Protein AF-A0A7J8ZI54-F1 (afdb_monomer_lite)

Radius of gyration: 23.87 Å; chains: 1; bounding box: 61×36×63 Å

InterPro domains:
  IPR006501 Pectinesterase inhibitor domain [PF04043] (42-116)
  IPR006501 Pectinesterase inhibitor domain [TIGR01614] (22-116)
  IPR035513 Invertase/pectin methylesterase inhibitor domain superfamily [G3DSA:1.20.140.40] (40-117)
  IPR035513 Invertase/pectin methylesterase inhibitor domain superfamily [SSF101148] (42-116)
  IPR051955 Pectinesterase Inhibitor [PTHR31080] (12-116)

Secondary structure (DSSP, 8-state):
------HHHHHHHHHHH------------HHHHHHHHHHHHHHHHHHHTTSS-HHHHHHHHGGGHHHHTT-HHHHHHHHHHHHHHHHHHHHHHHHHHHHHHTTSS-HHHHHHHHHH-

Foldseek 3Di:
DDDPPDPVVVVVVVVVPPPDDDDDPPPPPVVVVVVQLVQLLVLQLVVLVVDPCSVCSSVLCSVCSVQQRNPVVSSVVSVVVSVVVVLVVVLVVLVVVLVVCVPPPDVVVNVVSVVSD

Organism: NCBI:txid34288

pLDDT: mean 83.75, std 19.32, range [40.16, 98.62]

Structure (mmCIF, N/CA/C/O backbone):
data_AF-A0A7J8ZI54-F1
#
_entry.id   AF-A0A7J8ZI54-F1
#
loop_
_atom_site.group_PDB
_atom_site.id
_atom_site.type_symbol
_atom_site.label_atom_id
_atom_site.label_alt_id
_atom_site.label_comp_id
_atom_site.label_asym_id
_atom_site.label_entity_id
_atom_site.label_seq_id
_atom_site.pdbx_PDB_ins_code
_atom_site.Cartn_x
_atom_site.Cartn_y
_atom_site.Cartn_z
_atom_site.occupancy
_atom_site.B_iso_or_equiv
_atom_site.auth_seq_id
_atom_site.auth_comp_id
_atom_site.auth_asym_id
_atom_site.auth_atom_id
_atom_site.pdbx_PDB_model_num
ATOM 1 N N . MET A 1 1 ? 37.797 -21.406 22.636 1.00 40.16 1 MET A N 1
ATOM 2 C CA . MET A 1 1 ? 37.017 -21.323 23.888 1.00 40.16 1 MET A CA 1
ATOM 3 C C . MET A 1 1 ? 35.552 -21.172 23.494 1.00 40.16 1 MET A C 1
ATOM 5 O O . MET A 1 1 ? 35.182 -20.131 22.977 1.00 40.16 1 MET A O 1
ATOM 9 N N . LYS A 1 2 ? 34.770 -22.256 23.570 1.00 44.84 2 LYS A N 1
ATOM 10 C CA . LYS A 1 2 ? 33.333 -22.281 23.247 1.00 44.84 2 LYS A CA 1
ATOM 11 C C . LYS A 1 2 ? 32.566 -22.221 24.573 1.00 44.84 2 LYS A C 1
ATOM 13 O O . LYS A 1 2 ? 32.817 -23.096 25.400 1.00 44.84 2 LYS A O 1
ATOM 18 N N . PRO A 1 3 ? 31.690 -21.233 24.813 1.00 47.72 3 PRO A N 1
ATOM 19 C CA . PRO A 1 3 ? 30.864 -21.236 26.010 1.00 47.72 3 PRO A CA 1
ATOM 20 C C . PRO A 1 3 ? 29.799 -22.331 25.893 1.00 47.72 3 PRO A C 1
ATOM 22 O O . PRO A 1 3 ? 28.925 -22.296 25.027 1.00 47.72 3 PRO A O 1
ATOM 25 N N . LEU A 1 4 ? 29.917 -23.325 26.770 1.00 50.22 4 LEU A N 1
ATOM 26 C CA . LEU A 1 4 ? 28.964 -24.408 26.967 1.00 50.22 4 LEU A CA 1
ATOM 27 C C . LEU A 1 4 ? 27.775 -23.844 27.766 1.00 50.22 4 LEU A C 1
ATOM 29 O O . LEU A 1 4 ? 27.749 -23.912 28.992 1.00 50.22 4 LEU A O 1
ATOM 33 N N . PHE A 1 5 ? 26.820 -23.205 27.086 1.00 51.97 5 PHE A N 1
ATOM 34 C CA . PHE A 1 5 ? 25.583 -22.767 27.733 1.00 51.97 5 PHE A CA 1
ATOM 35 C C . PHE A 1 5 ? 24.721 -23.993 28.040 1.00 51.97 5 PHE A C 1
ATOM 37 O O . PHE A 1 5 ? 24.244 -24.695 27.151 1.00 51.97 5 PHE A O 1
ATOM 44 N N . SER A 1 6 ? 24.605 -24.264 29.338 1.00 57.59 6 SER A N 1
ATOM 45 C CA . SER A 1 6 ? 23.938 -25.417 29.925 1.00 57.59 6 SER A CA 1
ATOM 46 C C . SER A 1 6 ? 22.453 -25.427 29.542 1.00 57.59 6 SER A C 1
ATOM 48 O O . SER A 1 6 ? 21.643 -24.677 30.088 1.00 57.59 6 SER A O 1
ATOM 50 N N . VAL A 1 7 ? 22.110 -26.315 28.606 1.00 57.81 7 VAL A N 1
ATOM 51 C CA . VAL A 1 7 ? 20.756 -26.667 28.144 1.00 57.81 7 VAL A CA 1
ATOM 52 C C . VAL A 1 7 ? 19.685 -26.732 29.257 1.00 57.81 7 VAL A C 1
ATOM 54 O O . VAL A 1 7 ? 18.576 -26.263 28.995 1.00 57.81 7 VAL A O 1
ATOM 57 N N . PRO A 1 8 ? 19.954 -27.195 30.502 1.00 56.19 8 PRO A N 1
ATOM 58 C CA . PRO A 1 8 ? 18.936 -27.206 31.560 1.00 56.19 8 PRO A CA 1
ATOM 59 C C . PRO A 1 8 ? 18.440 -25.819 32.008 1.00 56.19 8 PRO A C 1
ATOM 61 O O . PRO A 1 8 ? 17.350 -25.723 32.572 1.00 56.19 8 PRO A O 1
ATOM 64 N N . PHE A 1 9 ? 19.188 -24.736 31.759 1.00 58.41 9 PHE A N 1
ATOM 65 C CA . PHE A 1 9 ? 18.766 -23.378 32.138 1.00 58.41 9 PHE A CA 1
ATOM 66 C C . PHE A 1 9 ? 17.695 -22.819 31.183 1.00 58.41 9 PHE A C 1
ATOM 68 O O . PHE A 1 9 ? 16.759 -22.142 31.606 1.00 58.41 9 PHE A O 1
ATOM 75 N N . LEU A 1 10 ? 17.784 -23.169 29.895 1.00 55.75 10 LEU A N 1
ATOM 76 C CA . LEU A 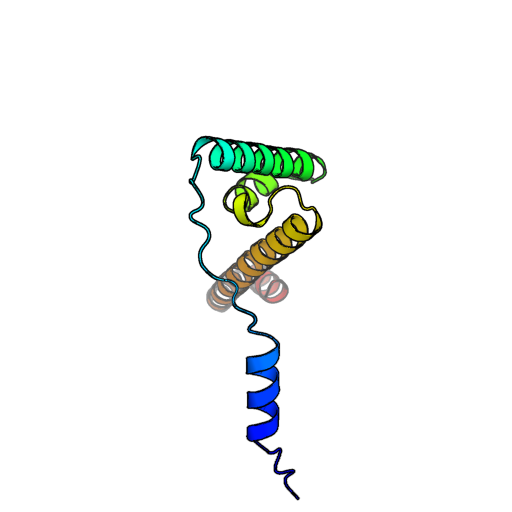1 10 ? 16.808 -22.793 28.864 1.00 55.75 10 LEU A CA 1
ATOM 77 C C . LEU A 1 10 ? 15.486 -23.561 29.005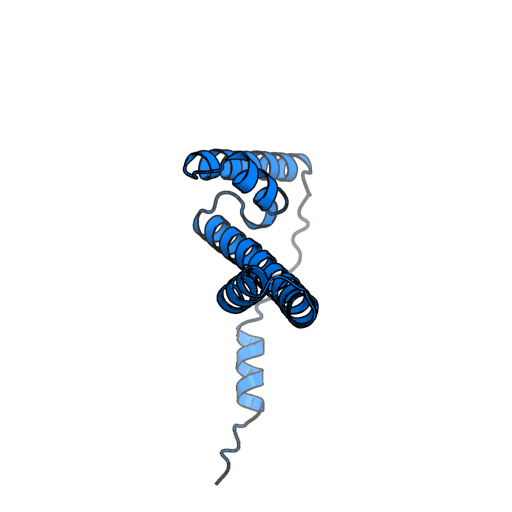 1.00 55.75 10 LEU A C 1
ATOM 79 O O . LEU A 1 10 ? 14.422 -23.000 28.750 1.00 55.75 10 LEU A O 1
ATOM 83 N N . THR A 1 11 ? 15.530 -24.814 29.468 1.00 57.22 11 THR A N 1
ATOM 84 C CA . THR A 1 11 ? 14.318 -25.614 29.711 1.00 57.22 11 THR A CA 1
ATOM 85 C C . THR A 1 11 ? 13.528 -25.136 30.931 1.00 57.22 11 THR A C 1
ATOM 87 O O . THR A 1 11 ? 12.302 -25.219 30.931 1.00 57.22 11 THR A O 1
ATOM 90 N N . PHE A 1 12 ? 14.200 -24.586 31.950 1.00 58.25 12 PHE A N 1
ATOM 91 C CA . PHE A 1 12 ? 13.545 -24.089 33.167 1.00 58.25 12 PHE A CA 1
ATOM 92 C C . PHE A 1 12 ? 12.701 -22.826 32.909 1.00 58.25 12 PHE A C 1
ATOM 94 O O . PHE A 1 12 ? 11.608 -22.688 33.455 1.00 58.25 12 PHE A O 1
ATOM 101 N N . LEU A 1 13 ? 13.162 -21.934 32.022 1.00 55.44 13 LEU A N 1
ATOM 102 C CA . LEU A 1 13 ? 12.422 -20.723 31.635 1.00 55.44 13 LEU A CA 1
ATOM 103 C C . LEU A 1 13 ? 11.185 -21.028 30.776 1.00 55.44 13 LEU A C 1
ATOM 105 O O . LEU A 1 13 ? 10.182 -20.325 30.881 1.00 55.44 13 LEU A O 1
ATOM 109 N N . PHE A 1 14 ? 11.222 -22.096 29.975 1.00 57.22 14 PHE A N 1
ATOM 110 C CA . PHE A 1 14 ? 10.083 -22.517 29.153 1.00 57.22 14 PHE A CA 1
ATOM 111 C C . PHE A 1 14 ? 8.903 -23.030 29.993 1.00 57.22 14 PHE A C 1
ATOM 113 O O . PHE A 1 14 ? 7.756 -22.726 29.675 1.00 57.22 14 PHE A O 1
ATOM 120 N N . PHE A 1 15 ? 9.170 -23.749 31.089 1.00 55.12 15 PHE A N 1
ATOM 121 C CA . PHE A 1 15 ? 8.126 -24.236 32.002 1.00 55.12 15 PHE A CA 1
ATOM 122 C C . PHE A 1 15 ? 7.506 -23.123 32.860 1.00 55.12 15 PHE A C 1
ATOM 124 O O . PHE A 1 15 ? 6.325 -23.200 33.184 1.00 55.12 15 PHE A O 1
ATOM 131 N N . TYR A 1 16 ? 8.267 -22.075 33.198 1.00 54.44 16 TYR A N 1
ATOM 132 C CA . TYR A 1 16 ? 7.770 -20.971 34.030 1.00 54.44 16 TYR A CA 1
ATOM 133 C C . TYR A 1 16 ? 6.828 -20.016 33.270 1.00 54.44 16 TYR A C 1
ATOM 135 O O . TYR A 1 16 ? 5.938 -19.423 33.874 1.00 54.44 16 TYR A O 1
ATOM 143 N N . PHE A 1 17 ? 6.989 -19.885 31.946 1.00 53.06 17 PHE A N 1
ATOM 144 C CA . PHE A 1 17 ? 6.119 -19.058 31.094 1.00 53.06 17 PHE A CA 1
ATOM 145 C C . PHE A 1 17 ? 4.907 -19.801 30.509 1.00 53.06 17 PHE A C 1
ATOM 147 O O . PHE A 1 17 ? 3.987 -19.152 30.016 1.00 53.06 17 PHE A O 1
ATOM 154 N N . TYR A 1 18 ? 4.871 -21.137 30.573 1.00 52.62 18 TYR A N 1
ATOM 155 C CA . TYR A 1 18 ? 3.720 -21.949 30.161 1.00 52.62 18 TYR A CA 1
ATOM 156 C C . TYR A 1 18 ? 2.800 -22.246 31.354 1.00 52.62 18 TYR A C 1
ATOM 158 O O . TYR A 1 18 ? 2.515 -23.392 31.699 1.00 52.62 18 TYR A O 1
ATOM 166 N N . SER A 1 19 ? 2.298 -21.195 32.000 1.00 47.19 19 SER A N 1
ATOM 167 C CA . SER A 1 19 ? 1.093 -21.313 32.815 1.00 47.19 19 SER A CA 1
ATOM 168 C C . SER A 1 19 ? -0.087 -21.577 31.877 1.00 47.19 19 SER A C 1
ATOM 170 O O . SER A 1 19 ? -0.611 -20.674 31.231 1.00 47.19 19 SER A O 1
ATOM 172 N N . VAL A 1 20 ? -0.488 -22.844 31.771 1.00 63.31 20 VAL A N 1
ATOM 173 C CA . VAL A 1 20 ? -1.741 -23.250 31.125 1.00 63.31 20 VAL A CA 1
ATOM 174 C C . VAL A 1 20 ? -2.836 -23.252 32.191 1.00 63.31 20 VAL A C 1
ATOM 176 O O . VAL A 1 20 ? -2.834 -24.148 33.036 1.00 63.31 20 VAL A O 1
ATOM 179 N N . PRO A 1 21 ? -3.796 -22.309 32.184 1.00 54.09 21 PRO A N 1
ATOM 180 C CA . PRO A 1 21 ? -5.061 -22.536 32.844 1.00 54.09 21 PRO A CA 1
ATOM 181 C C . PRO A 1 21 ? -5.998 -23.306 31.907 1.00 54.09 21 PRO A C 1
ATOM 183 O O . PRO A 1 21 ? -6.068 -23.094 30.697 1.00 54.09 21 PRO A O 1
ATOM 186 N N . THR A 1 22 ? -6.677 -24.254 32.530 1.00 54.62 22 THR A N 1
ATOM 187 C CA . THR A 1 22 ? -7.584 -25.266 32.001 1.00 54.62 22 THR A CA 1
ATOM 188 C C . THR A 1 22 ? -8.811 -24.713 31.273 1.00 54.62 22 THR A C 1
ATOM 190 O O . THR A 1 22 ? -9.256 -23.595 31.524 1.00 54.62 22 THR A O 1
ATOM 193 N N . LEU A 1 23 ? -9.378 -25.573 30.416 1.00 56.41 23 LEU A N 1
ATOM 194 C CA . LEU A 1 23 ? -10.594 -25.402 29.621 1.00 56.41 23 LEU A CA 1
ATOM 195 C C . LEU A 1 23 ? -11.694 -24.589 30.323 1.00 56.41 23 LEU A C 1
ATOM 197 O O . LEU A 1 23 ? -12.289 -25.039 31.299 1.00 56.41 23 LEU A O 1
ATOM 201 N N . SER A 1 24 ? -12.039 -23.443 29.736 1.00 50.84 24 SER A N 1
ATOM 202 C CA . SER A 1 24 ? -13.391 -22.898 29.825 1.00 50.84 24 SER A CA 1
ATOM 203 C C . SER A 1 24 ? -14.165 -23.368 28.603 1.00 50.84 24 SER A C 1
ATOM 205 O O . SER A 1 24 ? -13.737 -23.146 27.470 1.00 50.84 24 SER A O 1
ATOM 207 N N . SER A 1 25 ? -15.306 -24.010 28.826 1.00 49.03 25 SER A N 1
ATOM 208 C CA . SER A 1 25 ? -16.317 -24.209 27.793 1.00 49.03 25 SER A CA 1
ATOM 209 C C . SER A 1 25 ? -16.847 -22.832 27.390 1.00 49.03 25 SER A C 1
ATOM 211 O O . SER A 1 25 ? -17.780 -22.318 28.004 1.00 49.03 25 SER A O 1
ATOM 213 N N . TYR A 1 26 ? -16.218 -22.191 26.403 1.00 53.25 26 TYR A N 1
ATOM 214 C CA . TYR A 1 26 ? -16.790 -21.009 25.774 1.00 53.25 26 TYR A CA 1
ATOM 215 C C . TYR A 1 26 ? -18.019 -21.490 25.011 1.00 53.25 26 TYR A C 1
ATOM 217 O O . TYR A 1 26 ? -17.910 -22.200 24.009 1.00 53.25 26 TYR A O 1
ATOM 225 N N . VAL A 1 27 ? -19.200 -21.148 25.521 1.00 51.06 27 VAL A N 1
ATOM 226 C CA . VAL A 1 27 ? -20.392 -21.105 24.684 1.00 51.06 27 VAL A CA 1
ATOM 227 C C . VAL A 1 27 ? -20.045 -20.103 23.589 1.00 51.06 27 VAL A C 1
ATOM 229 O O . VAL A 1 27 ? -20.022 -18.899 23.838 1.00 51.06 27 VAL A O 1
ATOM 232 N N . TYR A 1 28 ? -19.675 -20.605 22.406 1.00 53.62 28 TYR A N 1
ATOM 233 C CA . TYR A 1 28 ? -19.577 -19.791 21.206 1.00 53.62 28 TYR A CA 1
ATOM 234 C C . TYR A 1 28 ? -20.986 -19.321 20.900 1.00 53.62 28 TYR A C 1
ATOM 236 O O . TYR A 1 28 ? -21.736 -19.968 20.173 1.00 53.62 28 TYR A O 1
ATOM 244 N N . ASP A 1 29 ? -21.348 -18.189 21.490 1.00 48.53 29 ASP A N 1
ATOM 245 C CA . ASP A 1 29 ? -22.409 -17.388 20.936 1.00 48.53 29 ASP A CA 1
ATOM 246 C C . ASP A 1 29 ? -21.896 -16.901 19.577 1.00 48.53 29 ASP A C 1
ATOM 248 O O . ASP A 1 29 ? -21.104 -15.959 19.459 1.00 48.53 29 ASP A O 1
ATOM 252 N N . ALA A 1 30 ? -22.284 -17.627 18.528 1.00 57.88 30 ALA A N 1
ATOM 253 C CA . ALA A 1 30 ? -21.990 -17.268 17.148 1.00 57.88 30 ALA A CA 1
ATOM 254 C C . ALA A 1 30 ? -22.442 -15.824 16.853 1.00 57.88 30 ALA A C 1
ATOM 256 O O . ALA A 1 30 ? -21.855 -15.152 16.001 1.00 57.88 30 ALA A O 1
ATOM 257 N N . SER A 1 31 ? -23.419 -15.316 17.615 1.00 59.47 31 SER A N 1
ATOM 258 C CA . SER A 1 31 ? -23.893 -13.940 17.545 1.00 59.47 31 SER A CA 1
ATOM 259 C C . SER A 1 31 ? -22.828 -12.934 18.008 1.00 59.47 31 SER A C 1
ATOM 261 O O . SER A 1 31 ? -22.484 -12.032 17.246 1.00 59.47 31 SER A O 1
ATOM 263 N N . ALA A 1 32 ? -22.204 -13.126 19.178 1.00 62.75 32 ALA A N 1
ATOM 264 C CA . ALA A 1 32 ? -21.139 -12.251 19.685 1.00 62.75 32 ALA A CA 1
ATOM 265 C C . ALA A 1 32 ? -19.906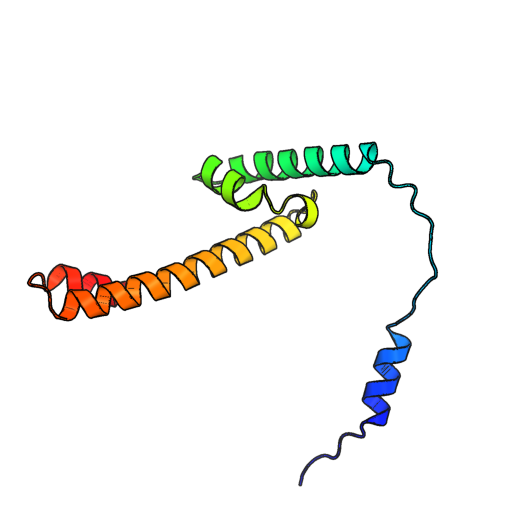 -12.173 18.761 1.00 62.75 32 ALA A C 1
ATOM 267 O O . ALA A 1 32 ? -19.333 -11.093 18.576 1.00 62.75 32 ALA A O 1
ATOM 268 N N . THR A 1 33 ? -19.524 -13.296 18.141 1.00 64.94 33 THR A N 1
ATOM 269 C CA . THR A 1 33 ? -18.398 -13.355 17.184 1.00 64.94 33 THR A CA 1
ATOM 270 C C . THR A 1 33 ? -18.730 -12.605 15.891 1.00 64.94 33 THR A C 1
ATOM 272 O O . THR A 1 33 ? -17.911 -11.857 15.361 1.00 64.94 33 THR A O 1
ATOM 275 N N . THR A 1 34 ? -19.963 -12.744 15.402 1.00 67.94 34 THR A N 1
ATOM 276 C CA . THR A 1 34 ? -20.437 -12.035 14.205 1.00 67.94 34 THR A CA 1
ATOM 277 C C . THR A 1 34 ? -20.472 -10.525 14.442 1.00 67.94 34 THR A C 1
ATOM 279 O O . THR A 1 34 ? -19.981 -9.762 13.613 1.00 67.94 34 THR A O 1
ATOM 282 N N . THR A 1 35 ? -20.954 -10.077 15.606 1.00 73.94 35 THR A N 1
ATOM 283 C CA . THR A 1 35 ? -20.963 -8.655 15.978 1.00 73.94 35 THR A CA 1
ATOM 284 C C . THR A 1 35 ? -19.551 -8.072 16.078 1.00 73.94 35 THR A C 1
ATOM 286 O O . THR A 1 35 ? -19.306 -6.979 15.573 1.00 73.94 35 THR A O 1
ATOM 289 N N . THR A 1 36 ? -18.591 -8.793 16.666 1.00 75.00 36 THR A N 1
ATOM 290 C CA . THR A 1 36 ? -17.194 -8.321 16.741 1.00 75.00 36 THR A CA 1
ATOM 291 C C . THR A 1 36 ? -16.531 -8.243 15.369 1.00 75.00 36 THR A C 1
ATOM 293 O O . THR A 1 36 ? -15.800 -7.285 15.109 1.00 75.00 36 THR A O 1
ATOM 296 N N . VAL A 1 37 ? -16.803 -9.188 14.465 1.00 75.38 37 VAL A N 1
ATOM 297 C CA . VAL A 1 37 ? -16.290 -9.139 13.086 1.00 75.38 37 VAL A CA 1
ATOM 298 C C . VAL A 1 37 ? -16.875 -7.951 12.319 1.00 75.38 37 VAL A C 1
ATOM 300 O O . VAL A 1 37 ? -16.100 -7.211 11.717 1.00 75.38 37 VAL A O 1
ATOM 303 N N . ILE A 1 38 ? -18.192 -7.711 12.401 1.00 77.75 38 ILE A N 1
ATOM 304 C CA . ILE A 1 38 ? -18.851 -6.543 11.782 1.00 77.75 38 ILE A CA 1
ATOM 305 C C . ILE A 1 38 ? -18.205 -5.242 12.285 1.00 77.75 38 ILE A C 1
ATOM 307 O O . ILE A 1 38 ? -17.714 -4.432 11.496 1.00 77.75 38 ILE A O 1
ATOM 311 N N . ASN A 1 39 ? -18.072 -5.113 13.605 1.00 88.69 39 ASN A N 1
ATOM 312 C CA . ASN A 1 39 ? -17.450 -3.959 14.253 1.00 88.69 39 ASN A CA 1
ATOM 313 C C . ASN A 1 39 ? -15.979 -3.749 13.844 1.00 88.69 39 ASN A C 1
ATOM 315 O O . ASN A 1 39 ? -15.494 -2.616 13.807 1.00 88.69 39 ASN A O 1
ATOM 319 N N . SER A 1 40 ? -15.259 -4.830 13.534 1.00 91.94 40 SER A N 1
ATOM 320 C CA . SER A 1 40 ? -13.864 -4.778 13.080 1.00 91.94 40 SER A CA 1
ATOM 321 C C . SER A 1 40 ? -13.766 -4.379 11.608 1.00 91.94 40 SER A C 1
ATOM 323 O O . SER A 1 40 ? -12.901 -3.589 11.233 1.00 91.94 40 SER A O 1
ATOM 325 N N . THR A 1 41 ? -14.674 -4.868 10.758 1.00 96.25 41 THR A N 1
ATOM 326 C CA . THR A 1 41 ? -14.735 -4.438 9.355 1.00 96.25 41 THR A CA 1
ATOM 327 C C . THR A 1 41 ? -15.108 -2.963 9.220 1.00 96.25 41 THR A C 1
ATOM 329 O O . THR A 1 41 ? -14.537 -2.275 8.372 1.00 96.25 41 THR A O 1
ATOM 332 N N . ASP A 1 42 ? -15.981 -2.447 10.087 1.00 96.75 42 ASP A N 1
ATOM 333 C CA . ASP A 1 42 ? -16.341 -1.025 10.116 1.00 96.75 42 ASP A CA 1
ATOM 334 C C . ASP A 1 42 ? -15.198 -0.152 10.646 1.00 96.75 42 ASP A C 1
ATOM 336 O O . ASP A 1 42 ? -14.933 0.927 10.107 1.00 96.75 42 ASP A O 1
ATOM 340 N N . PHE A 1 43 ? -14.454 -0.643 11.643 1.00 97.81 43 PHE A N 1
ATOM 341 C CA . PHE A 1 43 ? -13.228 0.000 12.116 1.00 97.81 43 PHE A CA 1
ATOM 342 C C . PHE A 1 43 ? -12.176 0.123 11.003 1.00 97.81 43 PHE A C 1
ATOM 344 O O . PHE A 1 43 ? -11.606 1.201 10.810 1.00 97.81 43 PHE A O 1
ATOM 351 N N . ILE A 1 44 ? -11.954 -0.943 10.224 1.00 98.38 44 ILE A N 1
ATOM 352 C CA . ILE A 1 44 ? -11.043 -0.915 9.068 1.00 98.38 44 ILE A CA 1
ATOM 353 C C . ILE A 1 44 ? -11.538 0.088 8.027 1.00 98.38 44 ILE A C 1
ATOM 355 O O . ILE A 1 44 ? -10.759 0.925 7.577 1.00 98.38 44 ILE A O 1
ATOM 359 N N . ARG A 1 45 ? -12.828 0.045 7.668 1.00 98.31 45 ARG A N 1
ATOM 360 C CA . ARG A 1 45 ? -13.426 0.967 6.690 1.00 98.31 45 ARG A CA 1
ATOM 361 C C . ARG A 1 45 ? -13.221 2.424 7.097 1.00 98.31 45 ARG A C 1
ATOM 363 O O . ARG A 1 45 ? -12.746 3.221 6.295 1.00 98.31 45 ARG A O 1
ATOM 370 N N . THR A 1 46 ? -13.521 2.743 8.353 1.00 98.25 46 THR A N 1
ATOM 371 C CA . THR A 1 46 ? -13.375 4.097 8.898 1.00 98.25 46 THR A CA 1
ATOM 372 C C . THR A 1 46 ? -11.915 4.543 8.893 1.00 98.25 46 THR A C 1
ATOM 374 O O . THR A 1 46 ? -11.612 5.652 8.463 1.00 98.25 46 THR A O 1
ATOM 377 N N . SER A 1 47 ? -10.994 3.662 9.295 1.00 98.00 47 SER A N 1
ATOM 378 C CA . SER A 1 47 ? -9.554 3.948 9.277 1.00 98.00 47 SER A CA 1
ATOM 379 C C . SER A 1 47 ? -9.032 4.195 7.857 1.00 98.00 47 SER A C 1
ATOM 381 O O . SER A 1 47 ? -8.209 5.083 7.638 1.00 98.00 47 SER A O 1
ATOM 383 N N . CYS A 1 48 ? -9.537 3.451 6.871 1.00 98.38 48 CYS A N 1
ATOM 384 C CA . CYS A 1 48 ? -9.131 3.578 5.475 1.00 98.38 48 CYS A CA 1
ATOM 385 C C . CYS A 1 48 ? -9.568 4.895 4.814 1.00 98.38 48 CYS A C 1
ATOM 387 O O . CYS A 1 48 ? -8.913 5.317 3.860 1.00 98.38 48 CYS A O 1
ATOM 389 N N . TYR A 1 49 ? -10.595 5.590 5.319 1.00 98.31 49 TYR A N 1
ATOM 390 C CA . TYR A 1 49 ? -10.978 6.913 4.800 1.00 98.31 49 TYR A CA 1
ATOM 391 C C . TYR A 1 49 ? -9.908 7.990 5.008 1.00 98.31 49 TYR A C 1
ATOM 393 O O . TYR A 1 49 ? -9.909 8.988 4.295 1.00 98.31 49 TYR A O 1
ATOM 401 N N . ALA A 1 50 ? -8.973 7.786 5.939 1.00 97.62 50 ALA A N 1
ATOM 402 C CA . ALA A 1 50 ? -7.830 8.678 6.121 1.00 97.62 50 ALA A CA 1
ATOM 403 C C . ALA A 1 50 ? -6.717 8.465 5.073 1.00 97.62 50 ALA A C 1
ATOM 405 O O . ALA A 1 50 ? -5.723 9.190 5.076 1.00 97.62 50 ALA A O 1
ATOM 406 N N . THR A 1 51 ? -6.842 7.460 4.200 1.00 97.62 51 THR A N 1
ATOM 407 C CA . THR A 1 51 ? -5.839 7.137 3.174 1.00 97.62 51 THR A CA 1
ATOM 408 C C . THR A 1 51 ? -6.211 7.723 1.812 1.00 97.62 51 THR A C 1
ATOM 410 O O . THR A 1 51 ? -7.378 7.981 1.532 1.00 97.62 51 THR A O 1
ATOM 413 N N . LEU A 1 52 ? -5.218 7.881 0.929 1.00 98.25 52 LEU A N 1
ATOM 414 C CA . LEU A 1 52 ? -5.426 8.355 -0.450 1.00 98.25 52 LEU A CA 1
ATOM 415 C C . LEU A 1 52 ? -6.271 7.397 -1.305 1.00 98.25 52 LEU A C 1
ATOM 417 O O . LEU A 1 52 ? -6.913 7.836 -2.255 1.00 98.25 52 LEU A O 1
ATOM 421 N N . TYR A 1 53 ? -6.274 6.101 -0.974 1.00 97.88 53 TYR A N 1
ATOM 422 C CA . TYR A 1 53 ? -6.988 5.063 -1.723 1.00 97.88 53 TYR A CA 1
ATOM 423 C C . TYR A 1 53 ? -7.856 4.204 -0.786 1.00 97.88 53 TYR A C 1
ATOM 425 O O . TYR A 1 53 ? -7.498 3.054 -0.503 1.00 97.88 53 TYR A O 1
ATOM 433 N N . PRO A 1 54 ? -9.000 4.732 -0.304 1.00 98.25 54 PRO A N 1
ATOM 434 C CA . PRO A 1 54 ? -9.824 4.060 0.703 1.00 98.25 54 PRO A CA 1
ATOM 435 C C . PRO A 1 54 ? -10.295 2.663 0.288 1.00 98.25 54 PRO A C 1
ATOM 437 O O . PRO A 1 54 ? -10.225 1.731 1.090 1.00 98.25 54 PRO A O 1
ATOM 440 N N . ASP A 1 55 ? -10.700 2.485 -0.972 1.00 98.25 55 ASP A N 1
ATOM 441 C CA . ASP A 1 55 ? -11.192 1.195 -1.473 1.00 98.25 55 ASP A CA 1
ATOM 442 C C . ASP A 1 55 ? -10.084 0.138 -1.538 1.00 98.25 55 ASP A C 1
ATOM 444 O O . ASP A 1 55 ? -10.286 -1.012 -1.138 1.00 98.25 55 ASP A O 1
ATOM 448 N N . ILE A 1 56 ? -8.881 0.526 -1.979 1.00 98.25 56 ILE A N 1
ATOM 449 C CA . ILE A 1 56 ? -7.714 -0.367 -2.013 1.00 98.25 56 ILE A CA 1
ATOM 450 C C . ILE A 1 56 ? -7.309 -0.743 -0.586 1.00 98.25 56 ILE A C 1
ATOM 452 O O . ILE A 1 56 ? -7.054 -1.915 -0.310 1.00 98.25 56 ILE A O 1
ATOM 456 N N . CYS A 1 57 ? -7.295 0.225 0.334 1.00 98.44 57 CYS A N 1
ATOM 457 C CA . CYS A 1 57 ? -7.016 -0.021 1.745 1.00 98.44 57 CYS A CA 1
ATOM 458 C C . CYS A 1 57 ? -8.008 -1.029 2.343 1.00 98.44 57 CYS A C 1
ATOM 460 O O . CYS A 1 57 ? -7.590 -2.038 2.915 1.00 98.44 57 CYS A O 1
ATOM 462 N N . TYR A 1 58 ? -9.314 -0.808 2.156 1.00 98.44 58 TYR A N 1
ATOM 463 C CA . TYR A 1 58 ? -10.344 -1.675 2.723 1.00 98.44 58 TYR A CA 1
ATOM 464 C C . TYR A 1 58 ? -10.282 -3.084 2.134 1.00 98.44 58 TYR A C 1
ATOM 466 O O . TYR A 1 58 ? -10.197 -4.057 2.879 1.00 98.44 58 TYR A O 1
ATOM 474 N N . THR A 1 59 ? -10.259 -3.211 0.807 1.00 98.44 59 THR A N 1
ATOM 475 C CA . THR A 1 59 ? -10.222 -4.523 0.136 1.00 98.44 59 THR A CA 1
ATOM 476 C C . THR A 1 59 ? -8.949 -5.310 0.450 1.00 98.44 59 THR A C 1
ATOM 478 O O . THR A 1 59 ? -8.999 -6.535 0.546 1.00 98.44 59 THR A O 1
ATOM 481 N N . SER A 1 60 ? -7.826 -4.629 0.696 1.00 98.31 60 SER A N 1
ATOM 482 C CA . SER A 1 60 ? -6.573 -5.270 1.114 1.00 98.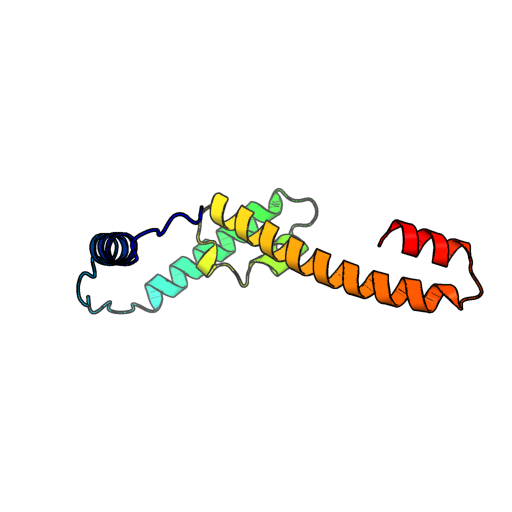31 60 SER A CA 1
ATOM 483 C C . SER A 1 60 ? -6.600 -5.769 2.561 1.00 98.31 60 SER A C 1
ATOM 485 O O . SER A 1 60 ? -5.880 -6.709 2.888 1.00 98.31 60 SER A O 1
ATOM 487 N N . LEU A 1 61 ? -7.401 -5.145 3.434 1.00 98.31 61 LEU A N 1
ATOM 488 C CA . LEU A 1 61 ? -7.382 -5.391 4.879 1.00 98.31 61 LEU A CA 1
ATOM 489 C C . LEU A 1 61 ? -8.617 -6.120 5.421 1.00 98.31 61 LEU A C 1
ATOM 491 O O . LEU A 1 61 ? -8.526 -6.699 6.501 1.00 98.31 61 LEU A O 1
ATOM 495 N N . TYR A 1 62 ? -9.750 -6.143 4.709 1.00 96.50 62 TYR A N 1
ATOM 496 C CA . TYR A 1 62 ? -11.014 -6.668 5.250 1.00 96.50 62 TYR A CA 1
ATOM 497 C C . TYR A 1 62 ? -10.901 -8.136 5.699 1.00 96.50 62 TYR A C 1
ATOM 499 O O . TYR A 1 62 ? -11.439 -8.508 6.740 1.00 96.50 62 TYR A O 1
ATOM 507 N N . GLY A 1 63 ? -10.141 -8.956 4.962 1.00 96.19 63 GLY A N 1
ATOM 508 C CA . GLY A 1 63 ? -9.903 -10.365 5.296 1.00 96.19 63 GLY A CA 1
ATOM 509 C C . GLY A 1 63 ? -9.108 -10.568 6.592 1.00 96.19 63 GLY A C 1
ATOM 510 O O . GLY A 1 63 ? -9.102 -11.661 7.151 1.00 96.19 63 GLY A O 1
ATOM 511 N N . TYR A 1 64 ? -8.478 -9.510 7.105 1.00 96.62 64 TYR A N 1
ATOM 512 C CA . TYR A 1 64 ? -7.717 -9.502 8.352 1.00 96.62 64 TYR A CA 1
ATOM 513 C C . TYR A 1 64 ? -8.526 -8.950 9.537 1.00 96.62 64 TYR A C 1
ATOM 515 O O . TYR A 1 64 ? -7.965 -8.787 10.620 1.00 96.62 64 TYR A O 1
ATOM 523 N N . ALA A 1 65 ? -9.833 -8.696 9.378 1.00 95.75 65 ALA A N 1
ATOM 524 C CA . ALA A 1 65 ? -10.690 -8.097 10.408 1.00 95.75 65 ALA A CA 1
ATOM 525 C C . ALA A 1 65 ? -10.595 -8.790 11.773 1.00 95.75 65 ALA A C 1
ATOM 527 O O . ALA A 1 65 ? -10.452 -8.116 12.788 1.00 95.75 65 ALA A O 1
ATOM 528 N N . ASN A 1 66 ? -10.573 -10.124 11.809 1.00 94.56 66 ASN A N 1
ATOM 529 C CA . ASN A 1 66 ? -10.449 -10.867 13.066 1.00 94.56 66 ASN A CA 1
ATOM 530 C C . ASN A 1 66 ? -9.086 -10.655 13.766 1.00 94.56 66 ASN A C 1
ATOM 532 O O . ASN A 1 66 ? -9.002 -10.626 14.992 1.00 94.56 66 ASN A O 1
ATOM 536 N N . ALA A 1 67 ? -8.007 -10.483 12.996 1.00 95.50 67 ALA A N 1
ATOM 537 C CA . ALA A 1 67 ? -6.670 -10.230 13.537 1.00 95.50 67 ALA A CA 1
ATOM 538 C C . ALA A 1 67 ? -6.480 -8.765 13.962 1.00 95.50 67 ALA A C 1
ATOM 540 O O . ALA A 1 67 ? -5.766 -8.493 14.930 1.00 95.50 67 ALA A O 1
ATOM 541 N N . ILE A 1 68 ? -7.107 -7.834 13.237 1.00 96.31 68 ILE A N 1
ATOM 542 C CA . ILE A 1 68 ? -7.032 -6.387 13.470 1.00 96.31 68 ILE A CA 1
ATOM 543 C C . ILE A 1 68 ? -7.917 -5.967 14.648 1.00 96.31 68 ILE A C 1
ATOM 545 O O . ILE A 1 68 ? -7.484 -5.178 15.487 1.00 96.31 68 ILE A O 1
ATOM 549 N N . GLN A 1 69 ? -9.124 -6.526 14.738 1.00 94.44 69 GLN A N 1
ATOM 550 C CA . GLN A 1 69 ? -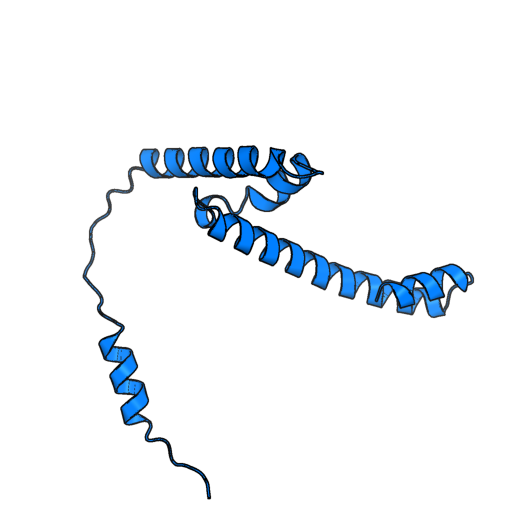10.160 -6.110 15.681 1.00 94.44 69 GLN A CA 1
ATOM 551 C C . GLN A 1 69 ? -10.410 -4.594 15.580 1.00 94.44 69 GLN A C 1
ATOM 553 O O . GLN A 1 69 ? -10.532 -4.065 14.478 1.00 94.44 69 GLN A O 1
ATOM 558 N N . GLN A 1 70 ? -10.449 -3.885 16.708 1.00 95.19 70 GLN A N 1
ATOM 559 C CA . GLN A 1 70 ? -10.565 -2.423 16.772 1.00 95.19 70 GLN A CA 1
ATOM 560 C C . GLN A 1 70 ? -9.278 -1.768 17.302 1.00 95.19 70 GLN A C 1
ATOM 562 O O . GLN A 1 70 ? -9.314 -0.752 17.991 1.00 95.19 70 GLN A O 1
ATOM 567 N N . ASP A 1 71 ? -8.127 -2.386 17.027 1.00 96.81 71 ASP A N 1
ATOM 568 C CA . ASP A 1 71 ? -6.825 -1.952 17.531 1.00 96.81 71 ASP A CA 1
ATOM 569 C C . ASP A 1 71 ? -6.003 -1.297 16.398 1.00 96.81 71 ASP A C 1
ATOM 571 O O . ASP A 1 71 ? -5.615 -1.972 15.433 1.00 96.81 71 ASP A O 1
ATOM 575 N N . PRO A 1 72 ? -5.682 0.008 16.497 1.00 97.25 72 PRO A N 1
ATOM 576 C CA . PRO A 1 72 ? -4.945 0.724 15.456 1.00 97.25 72 PRO A CA 1
ATOM 577 C C . PRO A 1 72 ? -3.514 0.204 15.269 1.00 97.25 72 PRO A C 1
ATOM 579 O O . PRO A 1 72 ? -2.993 0.212 14.152 1.00 97.25 72 PRO A O 1
ATOM 582 N N . ALA A 1 73 ? -2.870 -0.305 16.322 1.00 98.31 73 ALA A N 1
ATOM 583 C CA . ALA A 1 73 ? -1.534 -0.877 16.213 1.00 98.31 73 ALA A CA 1
ATOM 584 C C . ALA A 1 73 ? -1.568 -2.229 15.484 1.00 98.31 73 ALA A C 1
ATOM 586 O O . ALA A 1 73 ? -0.648 -2.551 14.726 1.00 98.31 73 ALA A O 1
ATOM 587 N N . ARG A 1 74 ? -2.629 -3.027 15.676 1.00 98.38 74 ARG A N 1
ATOM 588 C CA . ARG A 1 74 ? -2.840 -4.259 14.894 1.00 98.38 74 ARG A CA 1
ATOM 589 C C . ARG A 1 74 ? -3.148 -3.949 13.436 1.00 98.38 74 ARG A C 1
ATOM 591 O O . ARG A 1 74 ? -2.576 -4.610 12.571 1.00 98.38 74 ARG A O 1
ATOM 598 N N . LEU A 1 75 ? -3.962 -2.927 13.166 1.00 98.31 75 LEU A N 1
ATOM 599 C CA . LEU A 1 75 ? -4.231 -2.450 11.807 1.00 98.31 75 LEU A CA 1
ATOM 600 C C . LEU A 1 75 ? -2.933 -2.061 11.093 1.00 98.31 75 LEU A C 1
ATOM 602 O O . LEU A 1 75 ? -2.666 -2.553 9.998 1.00 98.31 75 LEU A O 1
ATOM 606 N N . ALA A 1 76 ? -2.089 -1.251 11.737 1.00 98.38 76 ALA A N 1
ATOM 607 C CA . ALA A 1 76 ? -0.810 -0.828 11.172 1.00 98.38 76 ALA A CA 1
ATOM 608 C C . ALA A 1 76 ? 0.116 -2.020 10.872 1.00 98.38 76 ALA A C 1
ATOM 610 O O . ALA A 1 76 ? 0.687 -2.106 9.786 1.00 98.38 76 ALA A O 1
ATOM 611 N N . ARG A 1 77 ? 0.231 -2.985 11.795 1.00 98.62 77 ARG A N 1
ATOM 612 C CA . ARG A 1 77 ? 1.032 -4.203 11.575 1.00 98.62 77 ARG A CA 1
ATOM 613 C C . ARG A 1 77 ? 0.502 -5.052 10.420 1.00 98.62 77 ARG A C 1
ATOM 615 O O . ARG A 1 77 ? 1.301 -5.534 9.618 1.00 98.62 77 ARG A O 1
ATOM 622 N N . ALA A 1 78 ? -0.816 -5.221 10.319 1.00 98.44 78 ALA A N 1
ATOM 623 C CA . ALA A 1 78 ? -1.435 -5.944 9.213 1.00 98.44 78 ALA A CA 1
ATOM 624 C C . ALA A 1 78 ? -1.161 -5.245 7.872 1.00 98.44 78 ALA A C 1
ATOM 626 O O . ALA A 1 78 ? -0.711 -5.893 6.930 1.00 98.44 78 ALA A O 1
ATOM 627 N N . ALA A 1 79 ? -1.325 -3.920 7.809 1.00 98.25 79 ALA A N 1
ATOM 628 C CA . ALA A 1 79 ? -1.025 -3.128 6.619 1.00 98.25 79 ALA A CA 1
ATOM 629 C C . ALA A 1 79 ? 0.446 -3.241 6.193 1.00 98.25 79 ALA A C 1
ATOM 631 O O . ALA A 1 79 ? 0.725 -3.487 5.023 1.00 98.25 79 ALA A O 1
ATOM 632 N N . ILE A 1 80 ? 1.391 -3.148 7.135 1.00 98.62 80 ILE A N 1
ATOM 633 C CA . ILE A 1 80 ? 2.822 -3.345 6.854 1.00 98.62 80 ILE A CA 1
ATOM 634 C C . ILE A 1 80 ? 3.081 -4.756 6.311 1.00 98.62 80 ILE A C 1
ATOM 636 O O . ILE A 1 80 ? 3.811 -4.913 5.334 1.00 98.62 80 ILE A O 1
ATOM 640 N N . SER A 1 81 ? 2.476 -5.783 6.913 1.00 98.56 81 SER A N 1
ATOM 641 C CA . SER A 1 81 ? 2.642 -7.174 6.479 1.00 98.56 81 SER A CA 1
ATOM 642 C C . SER A 1 81 ? 2.117 -7.406 5.058 1.00 98.56 81 SER A C 1
ATOM 644 O O . SER A 1 81 ? 2.819 -8.001 4.235 1.00 98.56 81 SER A O 1
ATOM 646 N N . VAL A 1 82 ? 0.927 -6.885 4.743 1.00 98.38 82 VAL A N 1
ATOM 647 C CA . VAL A 1 82 ? 0.336 -6.954 3.399 1.00 98.38 82 VAL A CA 1
ATOM 648 C C . VAL A 1 82 ? 1.214 -6.217 2.387 1.00 98.38 82 VAL A C 1
ATOM 650 O O . VAL A 1 82 ? 1.571 -6.796 1.360 1.00 98.38 82 VAL A O 1
ATOM 653 N N . SER A 1 83 ? 1.632 -4.986 2.690 1.00 98.31 83 SER A N 1
ATOM 654 C CA . SER A 1 83 ? 2.505 -4.192 1.817 1.00 98.31 83 SER A CA 1
ATOM 655 C C . SER A 1 83 ? 3.849 -4.871 1.566 1.00 98.31 83 SER A C 1
ATOM 657 O O . SER A 1 83 ? 4.297 -4.928 0.425 1.00 98.31 83 SER A O 1
ATOM 659 N N . LEU A 1 84 ? 4.468 -5.459 2.593 1.00 98.62 84 LEU A N 1
ATOM 660 C CA . LEU A 1 84 ? 5.715 -6.210 2.445 1.00 98.62 84 LEU A CA 1
ATOM 661 C C . LEU A 1 84 ? 5.534 -7.442 1.550 1.00 98.62 84 LEU A C 1
ATOM 663 O O . LEU A 1 84 ? 6.383 -7.721 0.705 1.00 98.62 84 LEU A O 1
ATOM 667 N N . SER A 1 85 ? 4.433 -8.180 1.714 1.00 98.44 85 SER A N 1
ATOM 668 C CA . SER A 1 85 ? 4.122 -9.324 0.852 1.00 98.44 85 SER A CA 1
ATOM 669 C C . SER A 1 85 ? 3.960 -8.894 -0.609 1.00 98.44 85 SER A C 1
ATOM 671 O O . SER A 1 85 ? 4.557 -9.505 -1.497 1.00 98.44 85 SER A O 1
ATOM 673 N N . LYS A 1 86 ? 3.226 -7.803 -0.862 1.00 97.94 86 LYS A N 1
ATOM 674 C CA . LYS A 1 86 ? 3.068 -7.233 -2.208 1.00 97.94 86 LYS A CA 1
ATOM 675 C C . LYS A 1 86 ? 4.401 -6.757 -2.783 1.00 97.94 86 LYS A C 1
ATOM 677 O O . LYS A 1 86 ? 4.699 -7.098 -3.921 1.00 97.94 86 LYS A O 1
ATOM 682 N N . ALA A 1 87 ? 5.217 -6.050 -2.003 1.00 98.06 87 ALA A N 1
ATOM 683 C CA . ALA A 1 87 ? 6.524 -5.557 -2.431 1.00 98.06 87 ALA A CA 1
ATOM 684 C C . ALA A 1 87 ? 7.476 -6.699 -2.813 1.00 98.06 87 ALA A C 1
ATOM 686 O O . ALA A 1 87 ? 8.141 -6.624 -3.840 1.00 98.06 87 ALA A O 1
ATOM 687 N N . ARG A 1 88 ? 7.491 -7.800 -2.050 1.00 98.38 88 ARG A N 1
ATOM 688 C CA . ARG A 1 88 ? 8.280 -8.996 -2.397 1.00 98.38 88 ARG A CA 1
ATOM 689 C C . ARG A 1 88 ? 7.825 -9.629 -3.708 1.00 98.38 88 ARG A C 1
ATOM 691 O O . ARG A 1 88 ? 8.660 -9.949 -4.547 1.00 98.38 88 ARG A O 1
ATOM 698 N N . ASN A 1 89 ? 6.515 -9.781 -3.901 1.00 98.19 89 ASN A N 1
ATOM 699 C CA . ASN A 1 89 ? 5.975 -10.310 -5.155 1.00 98.19 89 ASN A CA 1
ATOM 700 C C . ASN A 1 89 ? 6.288 -9.382 -6.336 1.00 98.19 89 ASN A C 1
ATOM 702 O O . ASN A 1 89 ? 6.626 -9.859 -7.415 1.00 98.19 89 ASN A O 1
ATOM 706 N N . MET A 1 90 ? 6.217 -8.066 -6.116 1.00 97.75 90 MET A N 1
ATOM 707 C CA . MET A 1 90 ? 6.575 -7.063 -7.112 1.00 97.75 90 MET A CA 1
ATOM 708 C C . MET A 1 90 ? 8.053 -7.164 -7.488 1.00 97.75 90 MET A C 1
ATOM 710 O O . MET A 1 90 ? 8.356 -7.216 -8.670 1.00 97.75 90 MET A O 1
ATOM 714 N N . ALA A 1 91 ? 8.959 -7.288 -6.515 1.00 97.62 91 ALA A N 1
ATOM 715 C CA . ALA A 1 91 ? 10.388 -7.452 -6.776 1.00 97.62 91 ALA A CA 1
ATOM 716 C C . ALA A 1 91 ? 10.676 -8.690 -7.642 1.00 97.62 91 ALA A C 1
ATOM 718 O O . ALA A 1 91 ? 11.434 -8.607 -8.601 1.00 97.62 91 ALA A O 1
ATOM 719 N N . VAL A 1 92 ? 10.016 -9.823 -7.367 1.00 97.62 92 VAL A N 1
ATOM 720 C CA . VAL A 1 92 ? 10.133 -11.030 -8.207 1.00 97.62 92 VAL A CA 1
ATOM 721 C C . VAL A 1 92 ? 9.599 -10.783 -9.620 1.00 97.62 92 VAL A C 1
ATOM 723 O O . VAL A 1 92 ? 10.205 -11.223 -10.595 1.00 97.62 92 VAL A O 1
ATOM 726 N N . TYR A 1 93 ? 8.471 -10.083 -9.748 1.00 97.62 93 TYR A N 1
ATOM 727 C CA . TYR A 1 93 ? 7.898 -9.755 -11.050 1.00 97.62 93 TYR A CA 1
ATOM 728 C C . TYR A 1 93 ? 8.813 -8.831 -11.866 1.00 97.62 93 TYR A C 1
ATOM 730 O O . TYR A 1 93 ? 9.100 -9.150 -13.017 1.00 97.62 93 TYR A O 1
ATOM 738 N N . VAL A 1 94 ? 9.302 -7.732 -11.274 1.00 97.50 94 VAL A N 1
ATOM 739 C CA . VAL A 1 94 ? 10.227 -6.809 -11.952 1.00 97.50 94 VAL A CA 1
ATOM 740 C C . VAL A 1 94 ? 11.522 -7.528 -12.301 1.00 97.50 94 VAL A C 1
ATOM 742 O O . VAL A 1 94 ? 11.961 -7.405 -13.428 1.00 97.50 94 VAL A O 1
ATOM 745 N N . SER A 1 95 ? 12.078 -8.353 -11.407 1.00 96.94 95 SER A N 1
ATOM 746 C CA . SER A 1 95 ? 13.301 -9.123 -11.679 1.00 96.94 95 SER A CA 1
ATOM 747 C C . SER A 1 95 ? 13.207 -9.973 -12.946 1.00 96.94 95 SER A C 1
ATOM 749 O O . SER A 1 95 ? 14.126 -9.975 -13.765 1.00 96.94 95 SER A O 1
ATOM 751 N N . ASN A 1 96 ? 12.087 -10.686 -13.118 1.00 96.56 96 ASN A N 1
ATOM 752 C CA . ASN A 1 96 ? 11.846 -11.438 -14.345 1.00 96.56 96 ASN A CA 1
ATOM 753 C C . ASN A 1 96 ? 11.768 -10.474 -15.531 1.00 96.56 96 ASN A C 1
ATOM 755 O O . ASN A 1 96 ? 12.568 -10.588 -16.456 1.00 96.56 96 ASN A O 1
ATOM 759 N N . LEU A 1 97 ? 10.910 -9.454 -15.440 1.00 96.19 97 LEU A N 1
ATOM 760 C CA . LEU A 1 97 ? 10.710 -8.495 -16.522 1.00 96.19 97 LEU A CA 1
ATOM 761 C C . LEU A 1 97 ? 12.013 -7.801 -16.958 1.00 96.19 97 LEU A C 1
ATOM 763 O O . LEU A 1 97 ? 12.217 -7.622 -18.156 1.00 96.19 97 LEU A O 1
ATOM 767 N N . SER A 1 98 ? 12.911 -7.469 -16.026 1.00 95.88 98 SER A N 1
ATOM 768 C CA . SER A 1 98 ? 14.245 -6.926 -16.308 1.00 95.88 98 SER A CA 1
ATOM 769 C C . SER A 1 98 ? 15.084 -7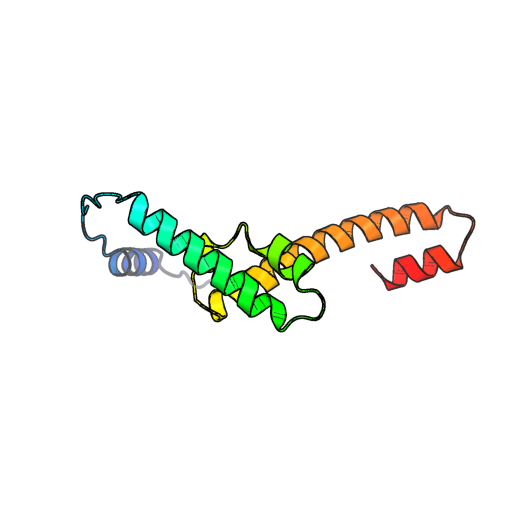.908 -17.126 1.00 95.88 98 SER A C 1
ATOM 771 O O . SER A 1 98 ? 15.618 -7.529 -18.165 1.00 95.88 98 SER A O 1
ATOM 773 N N . ARG A 1 99 ? 15.126 -9.191 -16.733 1.00 94.94 99 ARG A N 1
ATOM 774 C CA . ARG A 1 99 ? 15.835 -10.240 -17.487 1.00 94.94 99 ARG A CA 1
ATOM 775 C C . ARG A 1 99 ? 15.276 -10.402 -18.898 1.00 94.94 99 ARG A C 1
ATOM 777 O O . ARG A 1 99 ? 16.037 -10.610 -19.838 1.00 94.94 99 ARG A O 1
ATOM 784 N N . GLU A 1 100 ? 13.958 -10.349 -19.064 1.00 95.31 100 GLU A N 1
ATOM 785 C CA . GLU A 1 100 ? 13.352 -10.423 -20.394 1.00 95.31 100 GLU A CA 1
ATOM 786 C C . GLU A 1 100 ? 13.638 -9.161 -21.232 1.00 95.31 100 GLU A C 1
ATOM 788 O O . GLU A 1 100 ? 13.876 -9.265 -22.437 1.00 95.31 100 GLU A O 1
ATOM 793 N N . ALA A 1 101 ? 13.676 -7.982 -20.605 1.00 95.19 101 ALA A N 1
ATOM 794 C CA . ALA A 1 101 ? 13.956 -6.711 -21.269 1.00 95.19 101 ALA A CA 1
ATOM 795 C C . ALA A 1 101 ? 15.409 -6.570 -21.744 1.00 95.19 101 ALA A C 1
ATOM 797 O O . ALA A 1 101 ? 15.647 -5.857 -22.719 1.00 95.19 101 ALA A O 1
ATOM 798 N N . ASP A 1 102 ? 16.362 -7.274 -21.129 1.00 94.69 102 ASP A N 1
ATOM 799 C CA . ASP A 1 102 ? 17.770 -7.288 -21.556 1.00 94.69 102 ASP A CA 1
ATOM 800 C C . ASP A 1 102 ? 17.967 -7.829 -22.981 1.00 94.69 102 ASP A C 1
ATOM 802 O O . ASP A 1 102 ? 18.939 -7.489 -23.654 1.00 94.69 102 ASP A O 1
ATOM 806 N N . TYR A 1 103 ? 17.024 -8.640 -23.470 1.00 94.12 103 TYR A N 1
ATOM 807 C CA . TYR A 1 103 ? 17.002 -9.143 -24.847 1.00 94.12 103 TYR A CA 1
ATOM 808 C C . TYR A 1 103 ? 16.062 -8.342 -25.765 1.00 94.12 103 TYR A C 1
ATOM 810 O O . TYR A 1 103 ? 15.887 -8.688 -26.936 1.00 94.12 103 TYR A O 1
ATOM 818 N N . GLY A 1 104 ? 15.421 -7.296 -25.237 1.00 92.19 104 GLY A N 1
ATOM 819 C CA . GLY A 1 104 ? 14.473 -6.448 -25.948 1.00 92.19 104 GLY A CA 1
ATOM 820 C C . GLY A 1 104 ? 15.139 -5.366 -26.801 1.00 92.19 104 GLY A C 1
ATOM 821 O O . GLY A 1 104 ? 16.316 -5.046 -26.659 1.00 92.19 104 GLY A O 1
ATOM 822 N N . ALA A 1 105 ? 14.354 -4.759 -27.694 1.00 90.00 105 ALA A N 1
ATOM 823 C CA . ALA A 1 105 ? 14.823 -3.696 -28.587 1.00 90.00 105 ALA A CA 1
ATOM 824 C C . ALA A 1 105 ? 14.722 -2.275 -27.991 1.00 90.00 105 ALA A C 1
ATOM 826 O O . ALA A 1 105 ? 15.081 -1.319 -28.676 1.00 90.00 105 ALA A O 1
ATOM 827 N N . ASP A 1 106 ? 14.228 -2.117 -26.753 1.00 96.31 106 ASP A N 1
ATOM 828 C CA . ASP A 1 106 ? 14.083 -0.817 -26.075 1.00 96.31 106 ASP A CA 1
ATOM 829 C C . ASP A 1 106 ? 15.026 -0.702 -24.858 1.00 96.31 106 ASP A C 1
ATOM 831 O O . ASP A 1 106 ? 14.676 -1.113 -23.745 1.00 96.31 106 ASP A O 1
ATOM 835 N N . PRO A 1 107 ? 16.218 -0.100 -25.037 1.00 94.12 107 PRO A N 1
ATOM 836 C CA . PRO A 1 107 ? 17.186 0.087 -23.959 1.00 94.12 107 PRO A CA 1
ATOM 837 C C . PRO A 1 107 ? 16.695 1.005 -22.837 1.00 94.12 107 PRO A C 1
ATOM 839 O O . PRO A 1 107 ? 17.163 0.887 -21.708 1.00 94.12 107 PRO A O 1
ATOM 842 N N . ARG A 1 108 ? 15.771 1.938 -23.121 1.00 96.06 108 ARG A N 1
ATOM 843 C CA . ARG A 1 108 ? 15.242 2.849 -22.093 1.00 96.06 108 ARG A CA 1
ATOM 844 C C . ARG A 1 108 ? 14.307 2.103 -21.154 1.00 96.06 108 ARG A C 1
ATOM 846 O O . ARG A 1 108 ? 14.370 2.318 -19.948 1.00 96.06 108 ARG A O 1
ATOM 853 N N . ALA A 1 109 ? 13.476 1.221 -21.705 1.00 95.31 109 ALA A N 1
ATOM 854 C CA . ALA A 1 109 ? 12.616 0.357 -20.909 1.00 95.31 109 ALA A CA 1
ATOM 855 C C . ALA A 1 109 ? 13.437 -0.613 -20.043 1.00 95.31 109 ALA A C 1
ATOM 857 O O . ALA A 1 109 ? 13.155 -0.732 -18.854 1.00 95.31 109 ALA A O 1
ATOM 858 N N . SER A 1 110 ? 14.482 -1.244 -20.600 1.00 96.12 110 SER A N 1
ATOM 859 C CA . SER A 1 110 ? 15.400 -2.101 -19.825 1.00 96.12 110 SER A CA 1
ATOM 860 C C . SER A 1 110 ? 16.046 -1.329 -18.665 1.00 96.12 110 SER A C 1
ATOM 862 O O . SER A 1 110 ? 15.944 -1.763 -17.519 1.00 96.12 110 SER A O 1
ATOM 864 N N . ALA A 1 111 ? 16.604 -0.139 -18.917 1.00 96.12 111 ALA A N 1
ATOM 865 C CA . ALA A 1 111 ? 17.201 0.686 -17.863 1.00 96.12 111 ALA A CA 1
ATOM 866 C C . ALA A 1 111 ? 16.201 1.035 -16.741 1.00 96.12 111 ALA A C 1
ATOM 868 O O . ALA A 1 111 ? 16.513 0.864 -15.568 1.00 96.12 111 ALA A O 1
ATOM 869 N N . ALA A 1 112 ? 14.973 1.440 -17.088 1.00 96.81 112 ALA A N 1
ATOM 870 C CA . ALA A 1 112 ? 13.942 1.765 -16.100 1.00 96.81 112 ALA A CA 1
ATOM 871 C C . ALA A 1 112 ? 13.522 0.558 -15.238 1.00 96.81 112 ALA A C 1
ATOM 873 O O . ALA A 1 112 ? 13.179 0.719 -14.068 1.00 96.81 112 ALA A O 1
ATOM 874 N N . LEU A 1 113 ? 13.537 -0.652 -15.803 1.00 96.44 113 LEU A N 1
ATOM 875 C CA . LEU A 1 113 ? 13.247 -1.880 -15.062 1.00 96.44 113 LEU A CA 1
ATOM 876 C C . LEU A 1 113 ? 14.378 -2.244 -14.097 1.00 96.44 113 LEU A C 1
ATOM 878 O O . LEU A 1 113 ? 14.096 -2.689 -12.986 1.00 96.44 113 LEU A O 1
ATOM 882 N N . HIS A 1 114 ? 15.633 -2.003 -14.483 1.00 95.38 114 HIS A N 1
ATOM 883 C CA . HIS A 1 114 ? 16.783 -2.140 -13.583 1.00 95.38 114 HIS A CA 1
ATOM 884 C C . HIS A 1 114 ? 16.788 -1.094 -12.465 1.00 95.38 114 HIS A C 1
ATOM 886 O O . HIS A 1 114 ? 17.181 -1.425 -11.357 1.00 95.38 114 HIS A O 1
ATOM 892 N N . ASP A 1 115 ? 16.291 0.124 -12.702 1.00 95.88 115 ASP A N 1
ATOM 893 C CA . ASP A 1 115 ? 16.120 1.123 -11.632 1.00 95.88 115 ASP A CA 1
ATOM 894 C C . ASP A 1 115 ? 15.037 0.717 -10.615 1.00 95.88 115 ASP A C 1
ATOM 896 O O . ASP A 1 115 ? 15.079 1.116 -9.450 1.00 95.88 115 ASP A O 1
ATOM 900 N N . CYS A 1 116 ? 14.034 -0.050 -11.054 1.00 94.94 116 CYS A N 1
ATOM 901 C CA . CYS A 1 116 ? 12.934 -0.500 -10.201 1.00 94.94 116 CYS A CA 1
ATOM 902 C C . CYS A 1 116 ? 13.253 -1.759 -9.376 1.00 94.94 116 CYS A C 1
ATOM 904 O O . CYS A 1 116 ? 12.529 -2.019 -8.409 1.00 94.94 116 CYS A O 1
ATOM 906 N N . PHE A 1 117 ? 14.241 -2.564 -9.784 1.00 88.25 117 PHE A N 1
ATOM 907 C CA . PHE A 1 117 ? 14.596 -3.841 -9.151 1.00 88.25 117 PHE A CA 1
ATOM 908 C C . PHE A 1 117 ? 15.731 -3.685 -8.135 1.00 88.25 117 PHE A C 1
ATOM 910 O O . PHE A 1 117 ? 15.552 -4.187 -6.999 1.00 88.25 117 PHE A O 1
#

Sequence (117 aa):
MKPLFSVPFLTFLFFYFYSVPTLSSYVYDASATTTTVINSTDFIRTSCYATLYPDICYTSLYGYANAIQQDPARLARAAISVSLSKARNMAVYVSNLSREADYGADPRASAALHDCF